Protein AF-A0A1M7RRT6-F1 (afdb_monomer_lite)

Foldseek 3Di:
DDKDWDWDDDDPDIDIFIADPDPLCRVLRVCLVFFCQVCVVVVLVQLCCQCVVVDQWDWDPGDFWIWTDGNFKIKIWGPPDDPRPTRIHIDGSVVSSVVSVVSNVVRVVVVVVGD

Sequence (115 aa):
MLRKYRIISVGSKKRLLIDFEDEKYEILSIFLESDVIPFEEWVKERFSKVLSGESQYEEVNGNVCGAEINSQTTKISDNLAYDGEGASCIVDTKELYEIIVEWCEKVKEFLDENP

Radius of gyration: 14.3 Å; chains: 1; bounding box: 31×38×39 Å

pLDDT: mean 94.78, std 6.15, range [63.75, 98.75]

Secondary structure (DSSP, 8-state):
--EEEEEEEETTEEEEEEEESSGGGHHHHHHIIIIITTTHHHHHHHHHHHHTTS-SEEEEE-SSEEEEEESSEEEEEETT-GGG---EEEEEHHHHHHHHHHHHHHHHHHHHH--

Structure (mmCIF, N/CA/C/O backbone):
data_AF-A0A1M7RRT6-F1
#
_entry.id   AF-A0A1M7RRT6-F1
#
loop_
_atom_site.group_PDB
_atom_site.id
_atom_site.type_symbol
_atom_site.label_atom_id
_atom_site.label_alt_id
_atom_site.label_comp_id
_atom_site.label_asym_id
_atom_site.label_entity_id
_atom_site.label_seq_id
_atom_site.pdbx_PDB_ins_code
_atom_site.Cartn_x
_atom_site.Cartn_y
_atom_site.Cartn_z
_atom_site.occupancy
_atom_site.B_iso_or_equiv
_atom_site.auth_seq_id
_atom_site.auth_comp_id
_atom_site.auth_asym_id
_atom_site.auth_atom_id
_atom_site.pdbx_PDB_model_num
ATOM 1 N N . MET A 1 1 ? -10.764 -0.171 -5.625 1.00 90.81 1 MET A N 1
ATOM 2 C CA . MET A 1 1 ? -9.908 0.782 -6.359 1.00 90.81 1 MET A CA 1
ATOM 3 C C . MET A 1 1 ? -9.324 0.096 -7.587 1.00 90.81 1 MET A C 1
ATOM 5 O O . MET A 1 1 ? -8.590 -0.880 -7.441 1.00 90.81 1 MET A O 1
ATOM 9 N N . LEU A 1 2 ? -9.711 0.538 -8.792 1.00 93.06 2 LEU A N 1
ATOM 10 C CA . LEU A 1 2 ? -9.244 -0.064 -10.046 1.00 93.06 2 LEU A CA 1
ATOM 11 C C . LEU A 1 2 ? -7.798 0.364 -10.320 1.00 93.06 2 LEU A C 1
ATOM 13 O O . LEU A 1 2 ? -7.480 1.552 -10.276 1.00 93.06 2 LEU A O 1
ATOM 17 N N . ARG A 1 3 ? -6.937 -0.625 -10.560 1.00 95.62 3 ARG A N 1
ATOM 18 C CA . ARG A 1 3 ? -5.486 -0.469 -10.674 1.00 95.62 3 ARG A CA 1
ATOM 19 C C . ARG A 1 3 ? -4.930 -1.337 -11.793 1.00 95.62 3 ARG A C 1
ATOM 21 O O . ARG A 1 3 ? -5.526 -2.359 -12.142 1.00 95.62 3 ARG A O 1
ATOM 28 N N . LYS A 1 4 ? -3.789 -0.941 -12.345 1.00 96.31 4 LYS A N 1
ATOM 29 C CA . LYS A 1 4 ? -3.059 -1.669 -13.386 1.00 96.31 4 LYS A CA 1
ATOM 30 C C . LYS A 1 4 ? -1.598 -1.795 -12.990 1.00 96.31 4 LYS A C 1
ATOM 32 O O . LYS A 1 4 ? -1.037 -0.894 -12.382 1.00 96.31 4 LYS A O 1
ATOM 37 N N . TYR A 1 5 ? -0.991 -2.902 -13.391 1.00 96.62 5 TYR A N 1
ATOM 38 C CA . TYR A 1 5 ? 0.441 -3.129 -13.249 1.00 96.62 5 TYR A CA 1
ATOM 39 C C . TYR A 1 5 ? 1.103 -2.944 -14.604 1.00 96.62 5 TYR A C 1
ATOM 41 O O . TYR A 1 5 ? 0.607 -3.452 -15.615 1.00 96.62 5 TYR A O 1
ATOM 49 N N . ARG A 1 6 ? 2.219 -2.221 -14.641 1.00 95.56 6 ARG A N 1
ATOM 50 C CA . ARG A 1 6 ? 2.982 -2.000 -15.871 1.00 95.56 6 ARG A CA 1
ATOM 51 C C . ARG A 1 6 ? 4.455 -2.250 -15.624 1.00 95.56 6 ARG A C 1
ATOM 53 O O . ARG A 1 6 ? 4.995 -1.861 -14.598 1.00 95.56 6 ARG A O 1
ATOM 60 N N . ILE A 1 7 ? 5.114 -2.871 -16.597 1.00 96.00 7 ILE A N 1
ATOM 61 C CA . ILE A 1 7 ? 6.569 -2.997 -16.605 1.00 96.00 7 ILE A CA 1
ATOM 62 C C . ILE A 1 7 ? 7.118 -1.975 -17.592 1.00 96.00 7 ILE A C 1
ATOM 64 O O . ILE A 1 7 ? 6.720 -1.961 -18.758 1.00 96.00 7 ILE A O 1
ATOM 68 N N . ILE A 1 8 ? 8.041 -1.138 -17.131 1.00 94.56 8 ILE A N 1
ATOM 69 C CA . ILE A 1 8 ? 8.752 -0.172 -17.971 1.00 94.56 8 ILE A CA 1
ATOM 70 C C . ILE A 1 8 ? 10.241 -0.503 -18.035 1.00 94.56 8 ILE A C 1
ATOM 72 O O . ILE A 1 8 ? 10.808 -1.061 -17.096 1.00 94.56 8 ILE A O 1
ATOM 76 N N . SER A 1 9 ? 10.890 -0.116 -19.130 1.00 94.06 9 SER A N 1
ATOM 77 C CA . SER A 1 9 ? 12.346 -0.192 -19.272 1.00 94.06 9 SER A CA 1
ATOM 78 C C . SER A 1 9 ? 12.963 1.180 -19.009 1.00 94.06 9 SER A C 1
ATOM 80 O O . SER A 1 9 ? 12.669 2.144 -19.712 1.00 94.06 9 SER A O 1
ATOM 82 N N . VAL A 1 10 ? 13.845 1.263 -18.016 1.00 90.69 10 VAL A N 1
ATOM 83 C CA . VAL A 1 10 ? 14.644 2.448 -17.687 1.00 90.69 10 VAL A CA 1
ATOM 84 C C . VAL A 1 10 ? 16.111 2.110 -17.949 1.00 90.69 10 VAL A C 1
ATOM 86 O O . VAL A 1 10 ? 16.807 1.530 -17.112 1.00 90.69 10 VAL A O 1
ATOM 89 N N . GLY A 1 11 ? 16.578 2.433 -19.157 1.00 90.75 11 GLY A N 1
ATOM 90 C CA . GLY A 1 11 ? 17.876 1.971 -19.649 1.00 90.75 11 GLY A CA 1
ATOM 91 C C . GLY A 1 11 ? 17.886 0.450 -19.821 1.00 90.75 11 GLY A C 1
ATOM 92 O O . GLY A 1 11 ? 17.003 -0.105 -20.470 1.00 90.75 11 GLY A O 1
ATOM 93 N N . SER A 1 12 ? 18.874 -0.227 -19.232 1.00 89.56 12 SER A N 1
ATOM 94 C CA . SER A 1 12 ? 18.954 -1.695 -19.218 1.00 89.56 12 SER A CA 1
ATOM 95 C C . SER A 1 12 ? 18.133 -2.353 -18.105 1.00 89.56 12 SER A C 1
ATOM 97 O O . SER A 1 12 ? 18.030 -3.577 -18.076 1.00 89.56 12 SER A O 1
ATOM 99 N N . LYS A 1 13 ? 17.565 -1.570 -17.180 1.00 90.06 13 LYS A N 1
ATOM 100 C CA . LYS A 1 13 ? 16.792 -2.085 -16.046 1.00 90.06 13 LYS A CA 1
ATOM 101 C C . LYS A 1 13 ? 15.306 -2.057 -16.362 1.00 90.06 13 LYS A C 1
ATOM 103 O O . LYS A 1 13 ? 14.819 -1.101 -16.959 1.00 90.06 13 LYS A O 1
ATOM 108 N N . LYS A 1 14 ? 14.575 -3.066 -15.903 1.00 94.44 14 LYS A N 1
ATOM 109 C CA . LYS A 1 14 ? 13.113 -3.028 -15.873 1.00 94.44 14 LYS A CA 1
ATOM 110 C C . LYS A 1 14 ? 12.640 -2.532 -14.511 1.00 94.44 14 LYS A C 1
ATOM 112 O O . LYS A 1 14 ? 13.335 -2.709 -13.513 1.00 94.44 14 LYS A O 1
ATOM 117 N N . ARG A 1 15 ? 11.460 -1.924 -14.469 1.00 94.06 15 ARG A N 1
ATOM 118 C CA . ARG A 1 15 ? 10.753 -1.576 -13.234 1.00 94.06 15 ARG A CA 1
ATOM 119 C C . ARG A 1 15 ? 9.306 -2.010 -13.347 1.00 94.06 15 ARG A C 1
ATOM 121 O O . ARG A 1 15 ? 8.707 -1.816 -14.404 1.00 94.06 15 ARG A O 1
ATOM 128 N N . LEU A 1 16 ? 8.776 -2.564 -12.268 1.00 97.00 16 LEU A N 1
ATOM 129 C CA . LEU A 1 16 ? 7.349 -2.768 -12.087 1.00 97.00 16 LEU A CA 1
ATOM 130 C C . LEU A 1 16 ? 6.761 -1.504 -11.458 1.00 97.00 16 LEU A C 1
ATOM 132 O O . LEU A 1 16 ? 7.335 -0.981 -10.508 1.00 97.00 16 LEU A O 1
ATOM 136 N N . LEU A 1 17 ? 5.640 -1.044 -11.998 1.00 96.62 17 LEU A N 1
ATOM 137 C CA . LEU A 1 17 ? 4.855 0.081 -11.503 1.00 96.62 17 LEU A CA 1
ATOM 138 C C . LEU A 1 17 ? 3.423 -0.372 -11.231 1.00 96.62 17 LEU A C 1
ATOM 140 O O . LEU A 1 17 ? 2.927 -1.315 -11.867 1.00 96.62 17 LEU A O 1
ATOM 144 N N . ILE A 1 18 ? 2.758 0.345 -10.333 1.00 97.44 18 ILE A N 1
ATOM 145 C CA . ILE A 1 18 ? 1.331 0.215 -10.056 1.00 97.44 18 ILE A CA 1
ATOM 146 C C . ILE A 1 18 ? 0.656 1.563 -10.298 1.00 97.44 18 ILE A C 1
ATOM 148 O O . ILE A 1 18 ? 1.072 2.572 -9.749 1.00 97.44 18 ILE A O 1
ATOM 152 N N . ASP A 1 19 ? -0.395 1.593 -11.110 1.00 95.94 19 ASP A N 1
ATOM 153 C CA . ASP A 1 19 ? -1.134 2.816 -11.433 1.00 95.94 19 ASP A CA 1
ATOM 154 C C . ASP A 1 19 ? -2.608 2.660 -11.072 1.00 95.94 19 ASP A C 1
ATOM 156 O O . ASP A 1 19 ? -3.200 1.601 -11.301 1.00 95.94 19 ASP A O 1
ATOM 160 N N . PHE A 1 20 ? -3.225 3.728 -10.574 1.00 96.00 20 PHE A N 1
ATOM 161 C CA . PHE A 1 20 ? -4.657 3.785 -10.288 1.00 96.00 20 PHE A CA 1
ATOM 162 C C . PHE A 1 20 ? -5.394 4.548 -11.390 1.00 96.00 20 PHE A C 1
ATOM 164 O O . PHE A 1 20 ? -4.883 5.527 -11.922 1.00 96.00 20 PHE A O 1
ATOM 171 N N . GLU A 1 21 ? -6.594 4.090 -11.762 1.00 93.69 21 GLU A N 1
ATOM 172 C CA . GLU A 1 21 ? -7.353 4.737 -12.847 1.00 93.69 21 GLU A CA 1
ATOM 173 C C . GLU A 1 21 ? -7.965 6.089 -12.456 1.00 93.69 21 GLU A C 1
ATOM 175 O O . GLU A 1 21 ? -8.212 6.919 -13.326 1.00 93.69 21 GLU A O 1
ATOM 180 N N . ASP A 1 22 ? -8.237 6.297 -11.168 1.00 95.00 22 ASP A N 1
ATOM 181 C CA . ASP A 1 22 ? -8.772 7.551 -10.638 1.00 95.00 22 ASP A CA 1
ATOM 182 C C . ASP A 1 22 ? -7.614 8.378 -10.068 1.00 95.00 22 ASP A C 1
ATOM 184 O O . ASP A 1 22 ? -6.929 7.925 -9.146 1.00 95.00 22 ASP A O 1
ATOM 188 N N . GLU A 1 23 ? -7.410 9.581 -10.612 1.00 91.94 23 GLU A N 1
ATOM 189 C CA . GLU A 1 23 ? -6.318 10.501 -10.256 1.00 91.94 23 GLU A CA 1
ATOM 190 C C . GLU A 1 23 ? -6.274 10.804 -8.754 1.00 91.94 23 GLU A C 1
ATOM 192 O O . GLU A 1 23 ? -5.201 10.993 -8.185 1.00 91.94 23 GLU A O 1
ATOM 197 N N . LYS A 1 24 ? -7.417 10.755 -8.054 1.00 93.06 24 LYS A N 1
ATOM 198 C CA . LYS A 1 24 ? -7.439 10.975 -6.600 1.00 93.06 24 LYS A CA 1
ATOM 199 C C . LYS A 1 24 ? -6.672 9.907 -5.808 1.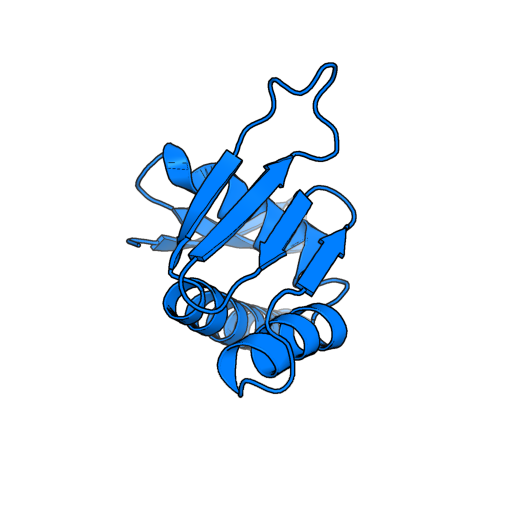00 93.06 24 LYS A C 1
ATOM 201 O O . LYS A 1 24 ? -6.423 10.105 -4.624 1.00 93.06 24 LYS A O 1
ATOM 206 N N . TYR A 1 25 ? -6.345 8.769 -6.423 1.00 96.12 25 TYR A N 1
ATOM 207 C CA . TYR A 1 25 ? -5.564 7.686 -5.823 1.00 96.12 25 TYR A CA 1
ATOM 208 C C . TYR A 1 25 ? -4.123 7.629 -6.339 1.00 96.12 25 TYR A C 1
ATOM 210 O O . TYR A 1 25 ? -3.395 6.716 -5.965 1.00 96.12 25 TYR A O 1
ATOM 218 N N . GLU A 1 26 ? -3.677 8.582 -7.161 1.00 93.56 26 GLU A N 1
ATOM 219 C CA . GLU A 1 26 ? -2.320 8.584 -7.724 1.00 93.56 26 GLU A CA 1
ATOM 220 C C . GLU A 1 26 ? -1.232 8.563 -6.634 1.00 93.56 26 GLU A C 1
ATOM 222 O O . GLU A 1 26 ? -0.229 7.862 -6.762 1.00 93.56 26 GLU A O 1
ATOM 227 N N . ILE A 1 27 ? -1.467 9.227 -5.496 1.00 95.81 27 ILE A N 1
ATOM 228 C CA . ILE A 1 27 ? -0.539 9.198 -4.356 1.00 95.81 27 ILE A CA 1
ATOM 229 C C . ILE A 1 27 ? -0.323 7.788 -3.779 1.00 95.81 27 ILE A C 1
ATOM 231 O O . ILE A 1 27 ? 0.732 7.512 -3.209 1.00 95.81 27 ILE A O 1
ATOM 235 N N . LEU A 1 28 ? -1.271 6.861 -3.959 1.00 97.69 28 LEU A N 1
ATOM 236 C CA . LEU A 1 28 ? -1.086 5.477 -3.522 1.00 97.69 28 LEU A CA 1
ATOM 237 C C . LEU A 1 28 ? 0.034 4.786 -4.296 1.00 97.69 28 LEU A C 1
ATOM 239 O O . LEU A 1 28 ? 0.752 3.988 -3.705 1.00 97.69 28 LEU A O 1
ATOM 243 N N . SER A 1 29 ? 0.218 5.100 -5.581 1.00 97.12 29 SER A N 1
ATOM 244 C CA . SER A 1 29 ? 1.350 4.587 -6.360 1.00 97.12 29 SER A CA 1
ATOM 245 C C . SER A 1 29 ? 2.675 5.024 -5.742 1.00 97.12 29 SER A C 1
ATOM 247 O O . SER A 1 29 ? 3.565 4.205 -5.528 1.00 97.12 29 SER A O 1
ATOM 249 N N . ILE A 1 30 ? 2.769 6.300 -5.357 1.00 96.12 30 ILE A N 1
ATOM 250 C CA . ILE A 1 30 ? 3.962 6.863 -4.717 1.00 96.12 30 ILE A CA 1
ATOM 251 C C . ILE A 1 30 ? 4.227 6.175 -3.376 1.00 96.12 30 ILE A C 1
ATOM 253 O O . ILE A 1 30 ? 5.347 5.719 -3.150 1.00 96.12 30 ILE A O 1
ATOM 257 N N . PHE A 1 31 ? 3.203 6.048 -2.528 1.00 97.81 31 PHE A N 1
ATOM 258 C CA . PHE A 1 31 ? 3.305 5.380 -1.231 1.00 97.81 31 PHE A CA 1
ATOM 259 C C . PHE A 1 31 ? 3.740 3.912 -1.373 1.00 97.81 31 PHE A C 1
ATOM 261 O O . PHE A 1 31 ? 4.675 3.462 -0.707 1.00 97.81 31 PHE A O 1
ATOM 268 N N . LEU A 1 32 ? 3.108 3.161 -2.280 1.00 97.88 32 LEU A N 1
ATOM 269 C CA . LEU A 1 32 ? 3.426 1.754 -2.528 1.00 97.88 32 LEU A CA 1
ATOM 270 C C . LEU A 1 32 ? 4.863 1.571 -3.036 1.00 97.88 32 LEU A C 1
ATOM 272 O O . LEU A 1 32 ? 5.552 0.640 -2.624 1.00 97.88 32 LEU A O 1
ATOM 276 N N . GLU A 1 33 ? 5.342 2.449 -3.911 1.00 95.44 33 GLU A N 1
ATOM 277 C CA . GLU A 1 33 ? 6.683 2.337 -4.491 1.00 95.44 33 GLU A CA 1
ATOM 278 C C . GLU A 1 33 ? 7.788 2.872 -3.567 1.00 95.44 33 GLU A C 1
ATOM 280 O O . GLU A 1 33 ? 8.861 2.270 -3.478 1.00 95.44 33 GLU A O 1
ATOM 285 N N . SER A 1 34 ? 7.543 3.983 -2.869 1.00 95.38 34 SER A N 1
ATOM 286 C CA . SER A 1 34 ? 8.582 4.746 -2.160 1.00 95.38 34 SER A CA 1
ATOM 287 C C . SER A 1 34 ? 8.645 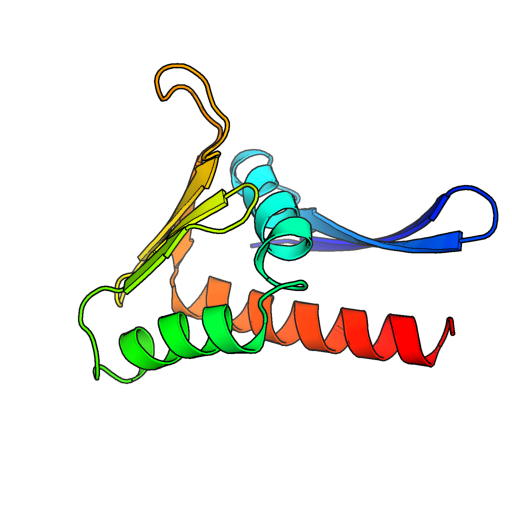4.471 -0.661 1.00 95.38 34 SER A C 1
ATOM 289 O O . SER A 1 34 ? 9.694 4.693 -0.050 1.00 95.38 34 SER A O 1
ATOM 291 N N . ASP A 1 35 ? 7.551 3.990 -0.068 1.00 97.06 35 ASP A N 1
ATOM 292 C CA . ASP A 1 35 ? 7.436 3.798 1.379 1.00 97.06 35 ASP A CA 1
ATOM 293 C C . ASP A 1 35 ? 7.176 2.335 1.736 1.00 97.06 35 ASP A C 1
ATOM 295 O O . ASP A 1 35 ? 7.834 1.792 2.622 1.00 97.06 35 ASP A O 1
ATOM 299 N N . VAL A 1 36 ? 6.277 1.659 1.015 1.00 97.94 36 VAL A N 1
ATOM 300 C CA . VAL A 1 36 ? 5.943 0.260 1.313 1.00 97.94 36 VAL A CA 1
ATOM 301 C C . VAL A 1 36 ? 7.088 -0.681 0.977 1.00 97.94 36 VAL A C 1
ATOM 303 O O . VAL A 1 36 ? 7.474 -1.460 1.835 1.00 97.94 36 VAL A O 1
ATOM 306 N N . ILE A 1 37 ? 7.670 -0.624 -0.224 1.00 95.88 37 ILE A N 1
ATOM 307 C CA . ILE A 1 37 ? 8.742 -1.571 -0.586 1.00 95.88 37 ILE A CA 1
ATOM 308 C C . ILE A 1 37 ? 9.994 -1.421 0.295 1.00 95.88 37 ILE A C 1
ATOM 310 O O . ILE A 1 37 ? 10.500 -2.438 0.771 1.00 95.88 37 ILE A O 1
ATOM 314 N N . PRO A 1 38 ? 10.500 -0.207 0.588 1.00 95.69 38 PRO A N 1
ATOM 315 C CA . PRO A 1 38 ? 11.655 -0.065 1.475 1.00 95.69 38 PRO A CA 1
ATOM 316 C C . PRO A 1 38 ? 11.381 -0.460 2.932 1.00 95.69 38 PRO A C 1
ATOM 318 O O . PRO A 1 38 ? 12.322 -0.815 3.644 1.00 95.69 38 PRO A O 1
ATOM 321 N N . PHE A 1 39 ? 10.122 -0.398 3.382 1.00 96.69 39 PHE A N 1
ATOM 322 C CA . PHE A 1 39 ? 9.739 -0.611 4.779 1.00 96.69 39 PHE A CA 1
ATOM 323 C C . PHE A 1 39 ? 8.607 -1.634 4.956 1.00 96.69 39 PHE A C 1
ATOM 325 O O . PHE A 1 39 ? 7.778 -1.491 5.855 1.00 96.69 39 PHE A O 1
ATOM 332 N N . GLU A 1 40 ? 8.581 -2.677 4.125 1.00 96.88 40 GLU A N 1
ATOM 333 C CA . GLU A 1 40 ? 7.451 -3.609 3.992 1.00 96.88 40 GLU A CA 1
ATOM 334 C C . GLU A 1 40 ? 6.949 -4.153 5.332 1.00 96.88 40 GLU A C 1
ATOM 336 O O . GLU A 1 40 ? 5.771 -4.001 5.661 1.00 96.88 40 GLU A O 1
ATOM 341 N N . GLU A 1 41 ? 7.844 -4.756 6.116 1.00 97.56 41 GLU A N 1
ATOM 342 C CA . GLU A 1 41 ? 7.496 -5.370 7.401 1.00 97.56 41 GLU A CA 1
ATOM 343 C C . GLU A 1 41 ? 6.925 -4.341 8.377 1.00 97.56 41 GLU A C 1
ATOM 345 O O . GLU A 1 41 ? 5.905 -4.579 9.020 1.00 97.56 41 GLU A O 1
ATOM 350 N N . TRP A 1 42 ? 7.544 -3.160 8.438 1.00 97.69 42 TRP A N 1
ATOM 351 C CA . TRP A 1 42 ? 7.106 -2.091 9.324 1.00 97.69 42 TRP A CA 1
ATOM 352 C C . TRP A 1 42 ? 5.723 -1.571 8.935 1.00 97.69 42 TRP A C 1
ATOM 354 O O . TRP A 1 42 ? 4.849 -1.452 9.792 1.00 97.69 42 TRP A O 1
ATOM 364 N N . VAL A 1 43 ? 5.490 -1.306 7.646 1.00 98.31 43 VAL A N 1
ATOM 365 C CA . VAL A 1 43 ? 4.181 -0.844 7.173 1.00 98.31 43 VAL A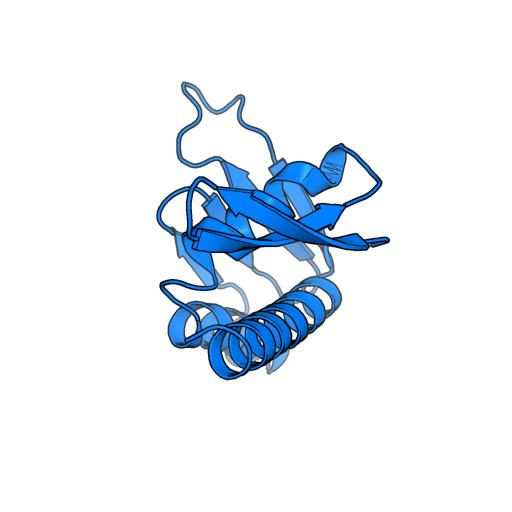 CA 1
ATOM 366 C C . VAL A 1 43 ? 3.120 -1.912 7.430 1.00 98.31 43 VAL A C 1
ATOM 368 O O . VAL A 1 43 ? 2.075 -1.605 8.007 1.00 98.31 43 VAL A O 1
ATOM 371 N N . LYS A 1 44 ? 3.381 -3.177 7.079 1.00 98.50 44 LYS A N 1
ATOM 372 C CA . LYS A 1 44 ? 2.420 -4.267 7.301 1.00 98.50 44 LYS A CA 1
ATOM 373 C C . LYS A 1 44 ? 2.096 -4.465 8.780 1.00 98.50 44 LYS A C 1
ATOM 375 O O . LYS A 1 44 ? 0.934 -4.713 9.105 1.00 98.50 44 LYS A O 1
ATOM 380 N N . GLU A 1 45 ? 3.075 -4.322 9.672 1.00 98.50 45 GLU A N 1
ATOM 381 C CA . GLU A 1 45 ? 2.864 -4.399 11.120 1.00 98.50 45 GLU A CA 1
ATOM 382 C C . GLU A 1 45 ? 1.894 -3.312 11.608 1.00 98.50 45 GLU A C 1
ATOM 384 O O . GLU A 1 45 ? 0.960 -3.619 12.350 1.00 98.50 45 GLU A O 1
ATOM 389 N N . ARG A 1 46 ? 2.060 -2.057 11.161 1.00 98.56 46 ARG A N 1
ATOM 390 C CA . ARG A 1 46 ? 1.180 -0.939 11.555 1.00 98.56 46 ARG A CA 1
ATOM 391 C C . ARG A 1 46 ? -0.273 -1.182 11.155 1.00 98.56 46 ARG A C 1
ATOM 393 O O . ARG A 1 46 ? -1.170 -1.036 11.981 1.00 98.56 46 ARG A O 1
ATOM 400 N N . PHE A 1 47 ? -0.506 -1.626 9.921 1.00 98.69 47 PHE A N 1
ATOM 401 C CA . PHE A 1 47 ? -1.852 -1.994 9.473 1.00 98.69 47 PHE A CA 1
ATOM 402 C C . PHE A 1 47 ? -2.407 -3.194 10.248 1.00 98.69 47 PHE A C 1
ATOM 404 O O . PHE A 1 47 ? -3.563 -3.168 10.668 1.00 98.69 47 PHE A O 1
ATOM 411 N N . SER A 1 48 ? -1.588 -4.223 10.485 1.00 98.50 48 SER A N 1
ATOM 412 C CA . SER A 1 48 ? -1.998 -5.423 11.222 1.00 98.50 48 SER A CA 1
ATOM 413 C C . SER A 1 48 ? -2.450 -5.100 12.648 1.00 98.50 48 SER A C 1
ATOM 415 O O . SER A 1 48 ? -3.506 -5.569 13.066 1.00 98.50 48 SER A O 1
ATOM 417 N N . LYS A 1 49 ? -1.722 -4.236 13.370 1.00 98.69 49 LYS A N 1
ATOM 418 C CA . LYS A 1 49 ? -2.103 -3.785 14.722 1.00 98.69 49 LYS A CA 1
ATOM 419 C C . LYS A 1 49 ? -3.468 -3.111 14.756 1.00 98.69 49 LYS A C 1
ATOM 421 O O . LYS A 1 49 ? -4.251 -3.350 15.673 1.00 98.69 49 LYS A O 1
ATOM 426 N N . VAL A 1 50 ? -3.765 -2.281 13.761 1.00 98.75 50 VAL A N 1
ATOM 427 C CA . VAL A 1 50 ? -5.057 -1.593 13.672 1.00 98.75 50 VAL A CA 1
ATOM 428 C C . VAL A 1 50 ? -6.181 -2.558 13.295 1.00 98.75 50 VAL A C 1
ATOM 430 O O . VAL A 1 50 ? -7.238 -2.564 13.926 1.00 98.75 50 VAL A O 1
ATOM 433 N N . LEU A 1 51 ? -5.956 -3.416 12.299 1.00 98.56 51 LEU A N 1
ATOM 434 C CA . LEU A 1 51 ? -6.958 -4.370 11.815 1.00 98.56 51 LEU A CA 1
ATOM 435 C C . LEU A 1 51 ? -7.242 -5.506 12.812 1.00 98.56 51 LEU A C 1
ATOM 437 O O . LEU A 1 51 ? -8.351 -6.039 12.824 1.00 98.56 51 LEU A O 1
ATOM 441 N N . SER A 1 52 ? -6.275 -5.867 13.661 1.00 98.12 52 SER A N 1
ATOM 442 C CA . SER A 1 52 ? -6.454 -6.842 14.745 1.00 98.12 52 SER A CA 1
ATOM 443 C C . SER A 1 52 ? -7.138 -6.252 15.984 1.00 98.12 52 SER A C 1
ATOM 445 O O . SER A 1 52 ? -7.598 -7.001 16.847 1.00 98.12 52 SER A O 1
ATOM 447 N N . GLY A 1 53 ? -7.212 -4.921 16.078 1.00 98.19 53 GLY A N 1
ATOM 448 C CA . GLY A 1 53 ? -7.702 -4.199 17.250 1.00 98.19 53 GLY A CA 1
ATOM 449 C C . GLY A 1 53 ? -6.680 -4.060 18.384 1.00 98.19 53 GLY A C 1
ATOM 450 O O . GLY A 1 53 ? -7.044 -3.561 19.448 1.00 98.19 53 GLY A O 1
ATOM 451 N N . GLU A 1 54 ? -5.422 -4.469 18.177 1.00 98.50 54 GLU A N 1
ATOM 452 C CA . GLU A 1 54 ? -4.318 -4.229 19.120 1.00 98.50 54 GLU A CA 1
ATOM 453 C C . GLU A 1 54 ? -4.063 -2.727 19.315 1.00 98.50 54 GLU A C 1
ATOM 455 O O . GLU A 1 54 ? -3.785 -2.279 20.427 1.00 98.50 54 GLU A O 1
ATOM 460 N N . SER A 1 55 ? -4.219 -1.946 18.245 1.00 98.44 55 SER A N 1
ATOM 461 C CA . SER A 1 55 ? -4.137 -0.489 18.261 1.00 98.44 55 SER A CA 1
ATOM 462 C C . SER A 1 55 ? -5.389 0.133 17.653 1.00 98.44 55 SER A C 1
ATOM 464 O O . SER A 1 55 ? -5.993 -0.410 16.733 1.00 98.44 55 SER A O 1
ATOM 466 N N . GLN A 1 56 ? -5.804 1.286 18.174 1.00 98.25 56 GLN A N 1
ATOM 467 C CA . GLN A 1 56 ? -6.912 2.056 17.594 1.00 98.25 56 GLN A CA 1
ATOM 468 C C . GLN A 1 56 ? -6.442 2.961 16.452 1.00 98.25 56 GLN A C 1
ATOM 470 O O . GLN A 1 56 ? -7.248 3.355 15.608 1.00 98.25 56 GLN A O 1
ATOM 475 N N . TYR A 1 57 ? -5.155 3.312 16.455 1.00 98.56 57 TYR A N 1
ATOM 476 C CA . TYR A 1 57 ? -4.570 4.269 15.535 1.00 98.56 57 TYR A CA 1
ATOM 477 C C . TYR A 1 57 ? -3.060 4.067 15.427 1.00 98.56 57 TYR A C 1
ATOM 479 O O . TYR A 1 57 ? -2.375 3.934 16.441 1.00 98.56 57 TYR A O 1
ATOM 487 N N . GLU A 1 58 ? -2.539 4.094 14.209 1.00 98.56 58 GLU A N 1
ATOM 488 C CA . GLU A 1 58 ? -1.110 4.006 13.925 1.00 98.56 58 GLU A CA 1
ATOM 489 C C . GLU A 1 58 ? -0.716 5.030 12.863 1.00 98.56 58 GLU A C 1
ATOM 491 O O . GLU A 1 58 ? -1.539 5.460 12.055 1.00 98.56 58 GLU A O 1
ATOM 496 N N . GLU A 1 59 ? 0.569 5.375 12.833 1.00 97.56 59 GLU A N 1
ATOM 497 C CA . GLU A 1 59 ? 1.132 6.244 11.805 1.00 97.56 59 GLU A CA 1
ATOM 498 C C . GLU A 1 59 ? 2.330 5.597 11.123 1.00 97.56 59 GLU A C 1
ATOM 500 O O . GLU A 1 59 ? 3.193 4.982 11.763 1.00 97.56 59 GLU A O 1
ATOM 505 N N . VAL A 1 60 ? 2.406 5.801 9.813 1.00 95.44 60 VAL A N 1
ATOM 506 C CA . VAL A 1 60 ? 3.613 5.585 9.017 1.00 95.44 60 VAL A CA 1
ATOM 507 C C . VAL A 1 60 ? 4.071 6.950 8.537 1.00 95.44 60 VAL A C 1
ATOM 509 O O . VAL A 1 60 ? 3.368 7.605 7.782 1.00 95.44 60 VAL A O 1
ATOM 512 N N . ASN A 1 61 ? 5.255 7.374 8.957 1.00 91.06 61 ASN A N 1
ATOM 513 C CA . ASN A 1 61 ? 5.933 8.540 8.399 1.00 91.06 61 ASN A CA 1
ATOM 514 C C . ASN A 1 61 ? 7.104 8.025 7.566 1.00 91.06 61 ASN A C 1
ATOM 516 O O . ASN A 1 61 ? 8.192 7.803 8.097 1.00 91.06 61 ASN A O 1
ATOM 520 N N . GLY A 1 62 ? 6.817 7.713 6.302 1.00 82.75 62 GLY A N 1
ATOM 521 C CA . GLY A 1 62 ? 7.773 7.129 5.372 1.00 82.75 62 GLY A CA 1
ATOM 522 C C . GLY A 1 62 ? 8.772 8.149 4.823 1.00 82.75 62 GLY A C 1
ATOM 523 O O . GLY A 1 62 ? 8.980 9.228 5.377 1.00 82.75 62 GLY A O 1
ATOM 524 N N . ASN A 1 63 ? 9.390 7.787 3.706 1.00 88.75 63 ASN A N 1
ATOM 525 C CA . ASN A 1 63 ? 10.260 8.650 2.919 1.00 88.75 63 ASN A CA 1
ATOM 526 C C . ASN A 1 63 ? 9.482 9.797 2.266 1.00 88.75 63 ASN A C 1
ATOM 528 O O . ASN A 1 63 ? 9.896 10.950 2.371 1.00 88.75 63 ASN A O 1
ATOM 532 N N . VAL A 1 64 ? 8.403 9.471 1.548 1.00 93.75 64 VAL A N 1
ATOM 533 C CA . VAL A 1 64 ? 7.665 10.429 0.709 1.00 93.75 64 VAL A CA 1
ATOM 534 C C . VAL A 1 64 ? 6.275 10.674 1.268 1.00 93.75 64 VAL A C 1
ATOM 536 O O . VAL A 1 64 ? 5.854 11.824 1.368 1.00 93.75 64 VAL A O 1
ATOM 539 N N . CYS A 1 65 ? 5.572 9.618 1.672 1.00 96.19 65 CYS A N 1
ATOM 540 C CA . CYS A 1 65 ? 4.209 9.734 2.162 1.00 96.19 65 CYS A CA 1
ATOM 541 C C . CYS A 1 65 ? 4.085 9.492 3.672 1.00 96.19 65 CYS A C 1
ATOM 543 O O . CYS A 1 65 ? 4.847 8.748 4.298 1.00 96.19 65 CYS A O 1
ATOM 545 N N . GLY A 1 66 ? 3.061 10.118 4.246 1.00 95.38 66 GLY A N 1
ATOM 546 C CA . GLY A 1 66 ? 2.508 9.813 5.558 1.00 95.38 66 GLY A CA 1
ATOM 547 C C . GLY A 1 66 ? 1.251 8.953 5.425 1.00 95.38 66 GLY A C 1
ATOM 548 O O . GLY A 1 66 ? 0.496 9.120 4.467 1.00 95.38 66 GLY A O 1
ATOM 549 N N . ALA A 1 67 ? 1.019 8.053 6.380 1.00 97.81 67 ALA A N 1
ATOM 550 C CA . ALA A 1 67 ? -0.222 7.303 6.524 1.00 97.81 67 ALA A CA 1
ATOM 551 C C . ALA A 1 67 ? -0.768 7.444 7.947 1.00 97.81 67 ALA A C 1
ATOM 553 O O . ALA A 1 67 ? -0.115 7.017 8.896 1.00 97.81 67 ALA A O 1
ATOM 554 N N . GLU A 1 68 ? -1.974 7.987 8.079 1.00 98.44 68 GLU A N 1
ATOM 555 C CA . GLU A 1 68 ? -2.749 8.027 9.323 1.00 98.44 68 GLU A CA 1
ATOM 556 C C . GLU A 1 68 ? -3.761 6.871 9.274 1.00 98.44 68 GLU A C 1
ATOM 558 O O . GLU A 1 68 ? -4.695 6.898 8.467 1.00 98.44 68 GLU A O 1
ATOM 563 N N . ILE A 1 69 ? -3.554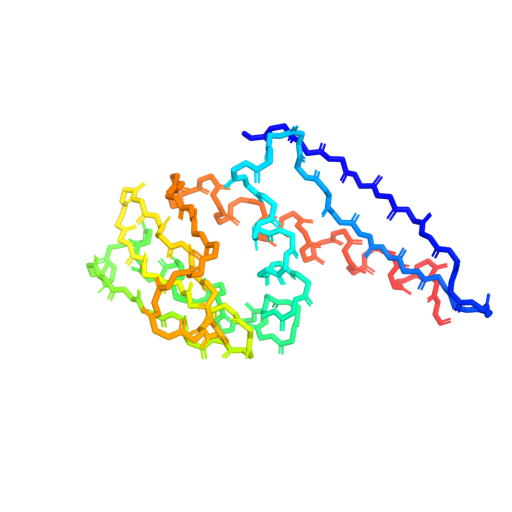 5.825 10.076 1.00 98.75 69 ILE A N 1
ATOM 564 C CA . ILE A 1 69 ? -4.233 4.529 9.940 1.00 98.75 69 ILE A CA 1
ATOM 565 C C . ILE A 1 69 ? -5.200 4.341 11.109 1.00 98.75 69 ILE A C 1
ATOM 567 O O . ILE A 1 69 ? -4.773 4.252 12.257 1.00 98.75 69 ILE A O 1
ATOM 571 N N . ASN A 1 70 ? -6.497 4.214 10.831 1.00 98.44 70 ASN A N 1
ATOM 572 C CA . ASN A 1 70 ? -7.494 3.760 11.807 1.00 98.44 70 ASN A CA 1
ATOM 573 C C . ASN A 1 70 ? -8.250 2.527 11.282 1.00 98.44 70 ASN A C 1
ATOM 575 O O . ASN A 1 70 ? -7.994 2.067 10.174 1.00 98.44 70 ASN A O 1
ATOM 579 N N . SER A 1 71 ? -9.150 1.937 12.072 1.00 97.81 71 SER A N 1
ATOM 580 C CA . SER A 1 71 ? -9.792 0.657 11.719 1.00 97.81 71 SER A CA 1
ATOM 581 C C . SER A 1 71 ? -10.732 0.714 10.510 1.00 97.81 71 SER A C 1
ATOM 583 O O . SER A 1 71 ? -11.049 -0.331 9.947 1.00 97.81 71 SER A O 1
ATOM 585 N N . GLN A 1 72 ? -11.177 1.907 10.112 1.00 98.31 72 GLN A N 1
ATOM 586 C CA . GLN A 1 72 ? -12.093 2.110 8.989 1.00 98.31 72 GLN A CA 1
ATOM 587 C C . GLN A 1 72 ? -11.374 2.680 7.773 1.00 98.31 72 GLN A C 1
ATOM 589 O O . GLN A 1 72 ? -11.562 2.204 6.658 1.00 98.31 72 GLN A O 1
ATOM 594 N N . THR A 1 73 ? -10.567 3.714 7.985 1.00 98.69 73 THR A N 1
ATOM 595 C CA . THR A 1 73 ? -9.929 4.457 6.906 1.00 98.69 73 THR A CA 1
ATOM 596 C C . THR A 1 73 ? -8.462 4.724 7.179 1.00 98.69 73 THR A C 1
ATOM 598 O O . THR A 1 73 ? -8.077 5.031 8.310 1.00 98.69 73 THR A O 1
ATOM 601 N N . THR A 1 74 ? -7.684 4.757 6.107 1.00 98.75 74 THR A N 1
ATOM 602 C CA . THR A 1 74 ? -6.328 5.287 6.107 1.00 98.75 74 THR A CA 1
ATOM 603 C C . THR A 1 74 ? -6.284 6.544 5.257 1.00 98.75 74 THR A C 1
ATOM 605 O O . THR A 1 74 ? -6.751 6.544 4.114 1.00 98.75 74 THR A O 1
ATOM 608 N N . LYS A 1 75 ? -5.704 7.613 5.799 1.00 98.12 75 LYS A N 1
ATOM 609 C CA . LYS A 1 75 ? -5.366 8.809 5.029 1.00 98.12 75 LYS A CA 1
ATOM 610 C C . LYS A 1 75 ? -3.904 8.735 4.617 1.00 98.12 75 LYS A C 1
ATOM 612 O O . LYS A 1 75 ? -3.047 8.599 5.479 1.00 98.12 75 LYS A O 1
ATOM 617 N N . ILE A 1 76 ? -3.641 8.844 3.319 1.00 97.69 76 ILE A N 1
ATOM 618 C CA . ILE A 1 76 ? -2.295 8.977 2.757 1.00 97.69 76 ILE A CA 1
ATOM 619 C C . ILE A 1 76 ? -2.080 10.433 2.359 1.00 97.69 76 ILE A C 1
ATOM 621 O O . ILE A 1 76 ? -2.960 11.024 1.730 1.00 97.69 76 ILE A O 1
ATOM 625 N N . SER A 1 77 ? -0.936 11.010 2.713 1.00 95.06 77 SER A N 1
ATOM 626 C CA . SER A 1 77 ? -0.571 12.393 2.385 1.00 95.06 77 SER A CA 1
ATOM 627 C C . SER A 1 77 ? 0.873 12.508 1.924 1.00 95.06 77 SER A C 1
ATOM 629 O O . SER A 1 77 ? 1.731 11.753 2.369 1.00 95.06 77 SER A O 1
ATOM 631 N N . ASP A 1 78 ? 1.148 13.473 1.052 1.00 94.00 78 ASP A N 1
ATOM 632 C CA . ASP A 1 78 ? 2.507 13.821 0.644 1.00 94.00 78 ASP A CA 1
ATO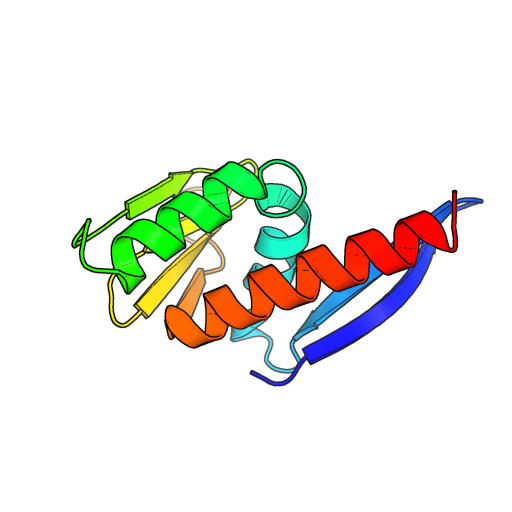M 633 C C . ASP A 1 78 ? 3.207 14.597 1.773 1.00 94.00 78 ASP A C 1
ATOM 635 O O . ASP A 1 78 ? 2.837 15.733 2.077 1.00 94.00 78 ASP A O 1
ATOM 639 N N . ASN A 1 79 ? 4.214 13.983 2.400 1.00 91.19 79 ASN A N 1
ATOM 640 C CA . ASN A 1 79 ? 4.985 14.608 3.478 1.00 91.19 79 ASN A CA 1
ATOM 641 C C . ASN A 1 79 ? 5.990 15.648 2.957 1.00 91.19 79 ASN A C 1
ATOM 643 O O . ASN A 1 79 ? 6.560 16.394 3.753 1.00 91.19 79 ASN A O 1
ATOM 647 N N . LEU A 1 80 ? 6.232 15.702 1.644 1.00 88.88 80 LEU A N 1
ATOM 648 C CA . LEU A 1 80 ? 7.168 16.635 1.015 1.00 88.88 80 LEU A CA 1
ATOM 649 C C . LEU A 1 80 ? 6.489 17.925 0.539 1.00 88.88 80 LEU A C 1
ATOM 651 O O . LEU A 1 80 ? 7.177 18.859 0.115 1.00 88.88 80 LEU A O 1
ATOM 655 N N . ALA A 1 81 ? 5.161 18.000 0.611 1.00 86.38 81 ALA A N 1
ATOM 656 C CA . ALA A 1 81 ? 4.416 19.169 0.179 1.00 86.38 81 ALA A CA 1
ATOM 657 C C . ALA A 1 81 ? 4.694 20.392 1.070 1.00 86.38 81 ALA A C 1
ATOM 659 O O . ALA A 1 81 ? 4.584 20.348 2.297 1.00 86.38 81 ALA A O 1
ATOM 660 N N . TYR A 1 82 ? 5.030 21.517 0.436 1.00 73.88 82 TYR A N 1
ATOM 661 C CA . TYR A 1 82 ? 5.242 22.788 1.125 1.00 73.88 82 TYR A CA 1
ATOM 662 C C . TYR A 1 82 ? 3.890 23.388 1.542 1.00 73.88 82 TYR A C 1
ATOM 664 O O . TYR A 1 82 ? 2.997 23.527 0.713 1.00 73.88 82 TYR A O 1
ATOM 672 N N . ASP A 1 83 ? 3.753 23.743 2.821 1.00 69.81 83 ASP A N 1
ATOM 673 C CA . ASP A 1 83 ? 2.567 24.396 3.411 1.00 69.81 83 ASP A CA 1
ATOM 674 C C . ASP A 1 83 ? 1.264 23.560 3.426 1.00 69.81 83 ASP A C 1
ATOM 676 O O . ASP A 1 83 ? 0.166 24.090 3.570 1.00 69.81 83 ASP A O 1
ATOM 680 N N . GLY A 1 84 ? 1.366 22.227 3.322 1.00 63.75 84 GLY A N 1
ATOM 681 C CA . GLY A 1 84 ? 0.228 21.315 3.516 1.00 63.75 84 GLY A CA 1
ATOM 682 C C . GLY A 1 84 ? -0.728 21.174 2.323 1.00 63.75 84 GLY A C 1
ATOM 683 O O . GLY A 1 84 ? -1.708 20.437 2.427 1.00 63.75 84 GLY A O 1
ATOM 684 N N . GLU A 1 85 ? -0.434 21.800 1.180 1.00 75.62 85 GLU A N 1
ATOM 685 C CA . GLU A 1 85 ? -1.191 21.656 -0.080 1.00 75.62 85 GLU A CA 1
ATOM 686 C C . GLU A 1 85 ? -0.726 20.447 -0.921 1.00 75.62 85 GLU A C 1
ATOM 688 O O . GLU A 1 85 ? -0.610 20.507 -2.145 1.00 75.62 85 GLU A O 1
ATOM 693 N N . GLY A 1 86 ? -0.413 19.335 -0.256 1.00 81.62 86 GLY A N 1
ATOM 694 C CA . GLY A 1 86 ? 0.025 18.101 -0.905 1.00 81.62 86 GLY A CA 1
ATOM 695 C C . GLY A 1 86 ? -1.125 17.261 -1.441 1.00 81.62 86 GLY A C 1
ATOM 696 O O . GLY A 1 86 ? -2.263 17.351 -0.969 1.00 81.62 86 GLY A O 1
ATOM 697 N N . ALA A 1 87 ? -0.814 16.371 -2.387 1.00 90.75 87 ALA A N 1
ATOM 698 C CA . ALA A 1 87 ? -1.742 15.308 -2.745 1.00 90.75 87 ALA A CA 1
ATOM 699 C C . ALA A 1 87 ? -2.086 14.488 -1.489 1.00 90.75 87 ALA A C 1
ATOM 701 O O . ALA A 1 87 ? -1.240 14.227 -0.629 1.00 90.75 87 ALA A O 1
ATOM 702 N N . SER A 1 88 ? -3.351 14.102 -1.361 1.00 94.75 88 SER A N 1
ATOM 703 C CA . SER A 1 88 ? -3.790 13.200 -0.304 1.00 94.75 88 SER A CA 1
ATOM 704 C C . SER A 1 88 ? -5.012 12.414 -0.741 1.00 94.75 88 SER A C 1
ATOM 706 O O . SER A 1 88 ? -5.780 12.852 -1.600 1.00 94.75 88 SER A O 1
ATOM 708 N N . CYS A 1 89 ? -5.205 11.249 -0.137 1.00 96.81 89 CYS A N 1
ATOM 709 C CA . CYS A 1 89 ? -6.401 10.451 -0.343 1.00 96.81 89 CYS A CA 1
ATOM 710 C C . CYS A 1 89 ? -6.814 9.743 0.944 1.00 96.81 89 CYS A C 1
ATOM 712 O O . CYS A 1 89 ? -5.975 9.423 1.783 1.00 96.81 89 CYS A O 1
ATOM 714 N N . ILE A 1 90 ? -8.108 9.460 1.074 1.00 97.81 90 ILE A N 1
ATOM 715 C CA . ILE A 1 90 ? -8.657 8.630 2.147 1.00 97.81 90 ILE A CA 1
ATOM 716 C C . ILE A 1 90 ? -9.247 7.378 1.508 1.00 97.81 90 ILE A C 1
ATOM 718 O O . ILE A 1 90 ? -10.023 7.466 0.552 1.00 97.81 90 ILE A O 1
ATOM 722 N N . VAL A 1 91 ? -8.865 6.221 2.033 1.00 98.31 91 VAL A N 1
ATOM 723 C CA . VAL A 1 91 ? -9.267 4.902 1.533 1.00 98.31 91 VAL A CA 1
ATOM 724 C C . VAL A 1 91 ? -9.660 3.996 2.687 1.00 98.31 91 VAL A C 1
ATOM 726 O O . VAL A 1 91 ? -9.315 4.275 3.831 1.00 98.31 91 VAL A O 1
ATOM 729 N N . ASP A 1 92 ? -10.377 2.915 2.392 1.00 98.56 92 ASP A N 1
ATOM 730 C CA . ASP A 1 92 ? -10.652 1.871 3.378 1.00 98.56 92 ASP A CA 1
ATOM 731 C C . ASP A 1 92 ? -9.342 1.190 3.811 1.00 98.56 92 ASP A C 1
ATOM 733 O O . ASP A 1 92 ? -8.508 0.826 2.976 1.00 98.56 92 ASP A O 1
ATOM 737 N N . THR A 1 93 ? -9.143 1.039 5.122 1.00 98.69 93 THR A N 1
ATOM 738 C CA . THR A 1 93 ? -7.890 0.507 5.687 1.00 98.69 93 THR A CA 1
ATOM 739 C C . THR A 1 93 ? -7.638 -0.930 5.266 1.00 98.69 93 THR A C 1
ATOM 741 O O . THR A 1 93 ? -6.499 -1.309 4.981 1.00 98.69 93 THR A O 1
ATOM 744 N N . LYS A 1 94 ? -8.694 -1.745 5.233 1.00 98.62 94 LYS A N 1
ATOM 745 C CA . LYS A 1 94 ? -8.584 -3.154 4.877 1.00 98.62 94 LYS A CA 1
ATOM 746 C C . LYS A 1 94 ? -8.295 -3.297 3.387 1.00 98.62 94 LYS A C 1
ATOM 748 O O . LYS A 1 94 ? -7.391 -4.045 3.028 1.00 98.62 94 LYS A O 1
ATOM 753 N N . GLU A 1 95 ? -9.000 -2.547 2.541 1.00 98.44 95 GLU A N 1
ATOM 754 C CA . GLU A 1 95 ? -8.748 -2.532 1.098 1.00 98.44 95 GLU A CA 1
ATOM 755 C C . GLU A 1 95 ? -7.306 -2.099 0.788 1.00 98.44 95 GLU A C 1
ATOM 757 O O . GLU A 1 95 ? -6.628 -2.738 -0.017 1.00 98.44 95 GLU A O 1
ATOM 762 N N . LEU A 1 96 ? -6.798 -1.051 1.450 1.00 98.69 96 LEU A N 1
ATOM 763 C CA . LEU A 1 96 ? -5.411 -0.619 1.268 1.00 98.69 96 LEU A CA 1
ATOM 764 C C . LEU A 1 96 ? -4.410 -1.684 1.740 1.00 98.69 96 LEU A C 1
ATOM 766 O O . LEU A 1 96 ? -3.415 -1.917 1.058 1.00 98.69 96 LEU A O 1
ATOM 770 N N . TYR A 1 97 ? -4.671 -2.362 2.861 1.00 98.69 97 TYR A N 1
ATOM 771 C CA . TYR A 1 97 ? -3.803 -3.441 3.340 1.00 98.69 97 TYR A CA 1
ATOM 772 C C . TYR A 1 97 ? -3.740 -4.624 2.366 1.00 98.69 97 TYR A C 1
ATOM 774 O O . TYR A 1 97 ? -2.657 -5.144 2.101 1.00 98.69 97 TYR A O 1
ATOM 782 N N . GLU A 1 98 ? -4.871 -5.016 1.777 1.00 98.56 98 GLU A N 1
ATOM 783 C CA . GLU A 1 98 ? -4.916 -6.057 0.743 1.00 98.56 98 GLU A CA 1
ATOM 784 C C . GLU A 1 98 ? -4.082 -5.660 -0.489 1.00 98.56 98 GLU A C 1
ATOM 786 O O . GLU A 1 98 ? -3.325 -6.478 -1.012 1.00 98.56 98 GLU A O 1
ATOM 791 N N . ILE A 1 99 ? -4.139 -4.387 -0.902 1.00 98.50 99 ILE A N 1
ATOM 792 C CA . ILE A 1 99 ? -3.310 -3.857 -1.998 1.00 98.50 99 ILE A CA 1
ATOM 793 C C . ILE A 1 99 ? -1.821 -3.855 -1.631 1.00 98.50 99 ILE A C 1
ATOM 795 O O . ILE A 1 99 ? -0.999 -4.201 -2.476 1.00 98.50 99 ILE A O 1
ATOM 799 N N . ILE A 1 100 ? -1.461 -3.490 -0.395 1.00 98.62 100 ILE A N 1
ATOM 800 C CA . ILE A 1 100 ? -0.075 -3.531 0.102 1.00 98.62 100 ILE A CA 1
ATOM 801 C C . ILE A 1 100 ? 0.480 -4.954 0.012 1.00 98.62 100 ILE A C 1
ATOM 803 O O . ILE A 1 100 ? 1.583 -5.156 -0.494 1.00 98.62 100 ILE A O 1
ATOM 807 N N . VAL A 1 101 ? -0.283 -5.945 0.481 1.00 98.56 101 VAL A N 1
ATOM 808 C CA . VAL A 1 101 ? 0.129 -7.354 0.435 1.00 98.56 101 VAL A CA 1
ATOM 809 C C . VAL A 1 101 ? 0.310 -7.818 -1.010 1.00 98.56 101 VAL A C 1
ATOM 811 O O . VAL A 1 101 ? 1.388 -8.313 -1.339 1.00 98.56 101 VAL A O 1
ATOM 814 N N . GLU A 1 102 ? -0.679 -7.582 -1.879 1.00 98.06 102 GLU A N 1
ATOM 815 C CA . GLU A 1 102 ? -0.591 -7.936 -3.303 1.00 98.06 102 GLU A CA 1
ATOM 816 C C . GLU A 1 102 ? 0.600 -7.257 -3.991 1.00 98.06 102 GLU A C 1
ATOM 818 O O . GLU A 1 102 ? 1.288 -7.869 -4.808 1.00 98.06 102 GLU A O 1
ATOM 823 N N . TRP A 1 103 ? 0.853 -5.984 -3.686 1.00 98.31 103 TRP A N 1
ATOM 824 C CA . TRP A 1 103 ? 1.951 -5.240 -4.288 1.00 98.31 103 TRP A CA 1
ATOM 825 C C . TRP A 1 103 ? 3.312 -5.833 -3.925 1.00 98.31 103 TRP A C 1
ATOM 827 O O . TRP A 1 103 ? 4.123 -6.080 -4.817 1.00 98.31 103 TRP A O 1
ATOM 837 N N . CYS A 1 104 ? 3.541 -6.126 -2.644 1.00 98.31 104 CYS A N 1
ATOM 838 C CA . CYS A 1 104 ? 4.765 -6.781 -2.186 1.00 98.31 104 CYS A CA 1
ATOM 839 C C . CYS A 1 104 ? 4.973 -8.147 -2.860 1.00 98.31 104 CYS A C 1
ATOM 841 O O . CYS A 1 104 ? 6.080 -8.454 -3.304 1.00 98.31 104 CYS A O 1
ATOM 843 N N . GLU A 1 105 ? 3.910 -8.949 -2.992 1.00 98.06 105 GLU A N 1
ATOM 844 C CA . GLU A 1 105 ? 3.963 -10.241 -3.689 1.00 98.06 105 GLU A CA 1
ATOM 845 C C . GLU A 1 105 ? 4.353 -10.070 -5.163 1.0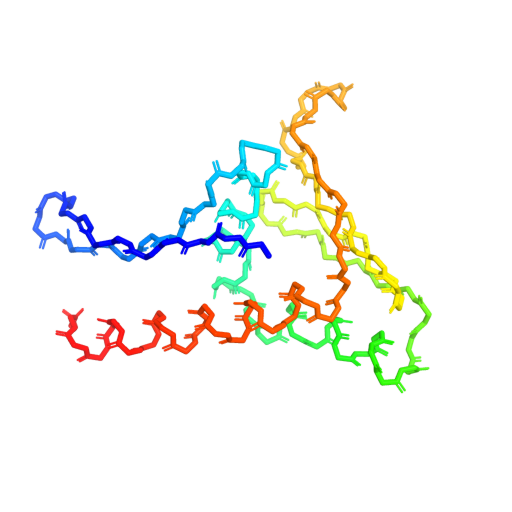0 98.06 105 GLU A C 1
ATOM 847 O O . GLU A 1 105 ? 5.285 -10.722 -5.633 1.00 98.06 105 GLU A O 1
ATOM 852 N N . LYS A 1 106 ? 3.730 -9.124 -5.875 1.00 97.69 106 LYS A N 1
ATOM 853 C CA . LYS A 1 106 ? 4.049 -8.840 -7.283 1.00 97.69 106 LYS A CA 1
ATOM 854 C C . LYS A 1 106 ? 5.458 -8.302 -7.490 1.00 97.69 106 LYS A C 1
ATOM 856 O O . LYS A 1 106 ? 6.099 -8.646 -8.480 1.00 97.69 106 LYS A O 1
ATOM 861 N N . VAL A 1 107 ? 5.948 -7.456 -6.584 1.00 97.62 107 VAL A N 1
ATOM 862 C CA . VAL A 1 107 ? 7.331 -6.966 -6.638 1.00 97.62 107 VAL A CA 1
ATOM 863 C C . VAL A 1 107 ? 8.304 -8.121 -6.448 1.00 97.62 107 VAL A C 1
ATOM 865 O O . VAL A 1 107 ? 9.277 -8.214 -7.195 1.00 97.62 107 VAL A O 1
ATOM 868 N N . LYS A 1 108 ? 8.026 -9.034 -5.515 1.00 97.00 108 LYS A N 1
ATOM 869 C CA . LYS A 1 108 ? 8.846 -10.229 -5.312 1.00 97.00 108 LYS A CA 1
ATOM 870 C C . LYS A 1 108 ? 8.878 -11.121 -6.556 1.00 97.00 108 LYS A C 1
ATOM 872 O O . LYS A 1 108 ? 9.964 -11.438 -7.027 1.00 97.00 108 LYS A O 1
ATOM 877 N N . GLU A 1 109 ? 7.717 -11.449 -7.126 1.00 97.06 109 GLU A N 1
ATOM 878 C CA . GLU A 1 109 ? 7.615 -12.213 -8.381 1.00 97.06 109 GLU A CA 1
ATOM 879 C C . GLU A 1 109 ? 8.404 -11.544 -9.516 1.00 97.06 109 GLU A C 1
ATOM 881 O O . GLU A 1 109 ? 9.186 -12.185 -10.216 1.00 97.06 109 GLU A O 1
ATOM 886 N N . PHE A 1 110 ? 8.257 -10.225 -9.665 1.00 96.88 110 PHE A N 1
ATOM 887 C CA . PHE A 1 110 ? 8.962 -9.461 -10.687 1.00 96.88 110 PHE A CA 1
ATOM 888 C C . PHE A 1 110 ? 10.487 -9.503 -10.522 1.00 96.88 110 PHE A C 1
ATOM 890 O O . PHE A 1 110 ? 11.195 -9.609 -11.526 1.00 96.88 110 PHE A O 1
ATOM 897 N N . LEU A 1 111 ? 10.996 -9.405 -9.290 1.00 94.38 111 LEU A N 1
ATOM 898 C CA . LEU A 1 111 ? 12.432 -9.471 -9.005 1.00 94.38 111 LEU A CA 1
ATOM 899 C C . LEU A 1 111 ? 12.993 -10.879 -9.238 1.00 94.38 111 LEU A C 1
ATOM 901 O O . LEU A 1 111 ? 14.081 -11.004 -9.795 1.00 94.38 111 LEU A O 1
ATOM 905 N N . ASP A 1 112 ? 12.239 -11.924 -8.893 1.00 95.12 112 ASP A N 1
ATOM 906 C CA . ASP A 1 112 ? 12.631 -13.316 -9.148 1.00 95.12 112 ASP A CA 1
ATOM 907 C C . ASP A 1 112 ? 12.729 -13.611 -10.662 1.00 95.12 112 ASP A C 1
ATOM 909 O O . ASP A 1 112 ? 13.615 -14.344 -11.107 1.00 95.12 112 ASP A O 1
ATOM 913 N N . GLU A 1 113 ? 11.862 -13.001 -11.479 1.00 92.62 113 GLU A N 1
ATOM 914 C CA . GLU A 1 113 ? 11.893 -13.106 -12.947 1.00 92.62 113 GLU A CA 1
ATOM 915 C C . GLU A 1 113 ? 12.922 -12.179 -13.625 1.00 92.62 113 GLU A C 1
ATOM 917 O O . GLU A 1 113 ? 13.253 -12.371 -14.801 1.00 92.62 113 GLU A O 1
ATOM 922 N N . ASN A 1 114 ? 13.410 -11.149 -12.925 1.00 86.56 114 ASN A N 1
ATOM 923 C CA . ASN A 1 114 ? 14.303 -10.118 -13.467 1.00 86.56 114 ASN A CA 1
ATOM 924 C C . ASN A 1 114 ? 15.446 -9.787 -12.475 1.00 86.56 114 ASN A C 1
ATOM 926 O O . ASN A 1 114 ? 15.465 -8.672 -11.942 1.00 86.56 114 ASN A O 1
ATOM 930 N N . PRO A 1 115 ? 16.382 -10.731 -12.240 1.00 71.19 115 PRO A N 1
ATOM 931 C CA . PRO A 1 115 ? 17.470 -10.592 -11.266 1.00 71.19 115 PRO A CA 1
ATOM 932 C C . PRO A 1 115 ? 18.532 -9.540 -11.631 1.00 71.19 115 PRO A C 1
ATOM 934 O O . PRO A 1 115 ? 18.681 -9.199 -12.831 1.00 71.19 115 PRO A O 1
#

Organism: NCBI:txid1121132